Protein AF-A0A946KQJ8-F1 (afdb_monomer_lite)

Structure (mmCIF, N/CA/C/O backbone):
data_AF-A0A946KQJ8-F1
#
_entry.id   AF-A0A946KQJ8-F1
#
loop_
_atom_site.group_PDB
_atom_site.id
_atom_site.type_symbol
_atom_site.label_atom_id
_atom_site.label_alt_id
_atom_site.label_comp_id
_atom_site.label_asym_id
_atom_site.label_entity_id
_atom_site.label_seq_id
_atom_site.pdbx_PDB_ins_code
_atom_site.Cartn_x
_atom_site.Cartn_y
_atom_site.Cartn_z
_atom_site.occupancy
_atom_site.B_iso_or_equiv
_atom_site.auth_seq_id
_atom_site.auth_comp_id
_atom_site.auth_asym_id
_atom_site.auth_atom_id
_atom_site.pdbx_PDB_model_num
ATOM 1 N N . MET A 1 1 ? -19.520 12.754 -2.724 1.00 80.44 1 MET A N 1
ATOM 2 C CA . MET A 1 1 ? -18.641 12.971 -3.897 1.00 80.44 1 MET A CA 1
ATOM 3 C C . MET A 1 1 ? -17.824 11.707 -4.102 1.00 80.44 1 MET A C 1
ATOM 5 O O . MET A 1 1 ? -17.398 11.141 -3.106 1.00 80.44 1 MET A O 1
ATOM 9 N N . GLN A 1 2 ? -17.668 11.229 -5.338 1.00 93.31 2 GLN A N 1
ATOM 10 C CA . GLN A 1 2 ? -16.883 10.024 -5.636 1.00 93.31 2 GLN A CA 1
ATOM 11 C C . GLN A 1 2 ? -15.455 10.431 -6.008 1.00 93.31 2 GLN A C 1
ATOM 13 O O . GLN A 1 2 ? -15.279 11.316 -6.846 1.00 93.31 2 GLN A O 1
ATOM 18 N N . PHE A 1 3 ? -14.455 9.806 -5.387 1.00 95.69 3 PHE A N 1
ATOM 19 C CA . PHE A 1 3 ? -13.059 10.004 -5.767 1.00 95.69 3 PHE A CA 1
ATOM 20 C C . PHE A 1 3 ? -12.819 9.422 -7.167 1.00 95.69 3 PHE A C 1
ATOM 22 O O . PHE A 1 3 ? -13.296 8.329 -7.474 1.00 95.69 3 PHE A O 1
ATOM 29 N N . LYS A 1 4 ? -12.104 10.156 -8.024 1.00 96.12 4 LYS A N 1
ATOM 30 C CA . LYS A 1 4 ? -11.721 9.715 -9.369 1.00 96.12 4 LYS A CA 1
ATOM 31 C C . LYS A 1 4 ? -10.215 9.875 -9.523 1.00 96.12 4 LYS A C 1
ATOM 33 O O . L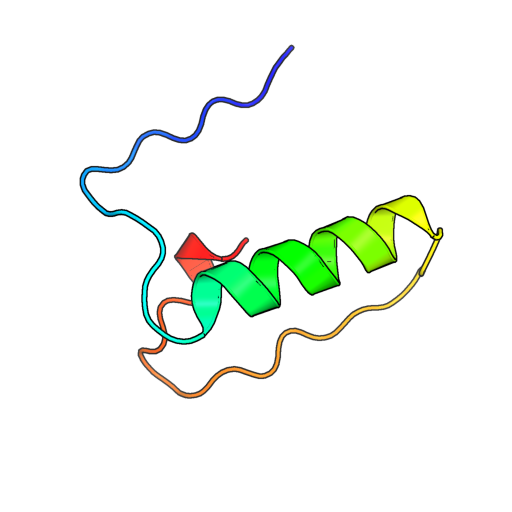YS A 1 4 ? -9.728 10.998 -9.619 1.00 96.12 4 LYS A O 1
ATOM 38 N N . LEU A 1 5 ? -9.499 8.756 -9.534 1.00 94.69 5 LEU A N 1
ATOM 39 C CA . LEU A 1 5 ? -8.063 8.737 -9.790 1.00 94.69 5 LEU A CA 1
ATOM 40 C C . LEU A 1 5 ? -7.800 9.023 -11.278 1.00 94.69 5 LEU A C 1
ATOM 42 O O . LEU A 1 5 ? -8.382 8.368 -12.141 1.00 94.69 5 LEU A O 1
ATOM 46 N N . GLN A 1 6 ? -6.918 9.979 -11.569 1.00 96.62 6 GLN A N 1
ATOM 47 C CA . GLN A 1 6 ? -6.434 10.285 -12.918 1.00 96.62 6 GLN A CA 1
ATOM 48 C C . GLN A 1 6 ? -4.940 9.953 -12.980 1.00 96.62 6 GLN A C 1
ATOM 50 O O . GLN A 1 6 ? -4.150 10.531 -12.238 1.00 96.62 6 GLN A O 1
ATOM 55 N N . SER A 1 7 ? -4.554 9.028 -13.855 1.00 94.81 7 SER A N 1
ATOM 56 C CA . SER A 1 7 ? -3.160 8.632 -14.065 1.00 94.81 7 SER A CA 1
ATOM 57 C C . SER A 1 7 ? -2.981 8.062 -15.468 1.00 94.81 7 SER A C 1
ATOM 59 O O . SER A 1 7 ? -3.892 7.424 -15.994 1.00 94.81 7 SER A O 1
ATOM 61 N N . GLU A 1 8 ? -1.809 8.276 -16.062 1.00 96.62 8 GLU A N 1
ATOM 62 C CA . GLU A 1 8 ? -1.389 7.605 -17.302 1.00 96.62 8 GLU A CA 1
ATOM 63 C C . GLU A 1 8 ? -0.867 6.182 -17.037 1.00 96.62 8 GLU A C 1
ATOM 65 O O . GLU A 1 8 ? -0.701 5.386 -17.959 1.00 96.62 8 GLU A O 1
ATOM 70 N N . PHE A 1 9 ? -0.619 5.849 -15.768 1.00 94.44 9 PHE A N 1
ATOM 71 C CA . PHE A 1 9 ? -0.072 4.571 -15.336 1.00 94.44 9 PHE A CA 1
ATOM 72 C C . PHE A 1 9 ? -1.157 3.682 -14.734 1.00 94.44 9 PHE A C 1
ATOM 74 O O . PHE A 1 9 ? -2.094 4.159 -14.094 1.00 94.44 9 PHE A O 1
ATOM 81 N N . SER A 1 10 ? -0.995 2.371 -14.904 1.00 96.06 10 SER A N 1
ATOM 82 C CA . SER A 1 10 ? -1.786 1.354 -14.206 1.00 96.06 10 SER A CA 1
ATOM 83 C C . SER A 1 10 ? -0.958 0.721 -13.086 1.00 96.06 10 SER A C 1
ATOM 85 O O . SER A 1 10 ? 0.270 0.687 -13.204 1.00 96.06 10 SER A O 1
ATOM 87 N N . PRO A 1 11 ? -1.584 0.212 -12.009 1.00 96.88 11 PRO A N 1
ATOM 88 C CA . PRO A 1 11 ? -0.855 -0.492 -10.961 1.00 96.88 11 PRO A CA 1
ATOM 89 C C . PRO A 1 11 ? -0.098 -1.691 -11.538 1.00 96.88 11 PRO A C 1
ATOM 91 O O . PRO A 1 11 ? -0.647 -2.460 -12.326 1.00 96.88 11 PRO A O 1
ATOM 94 N N . THR A 1 12 ? 1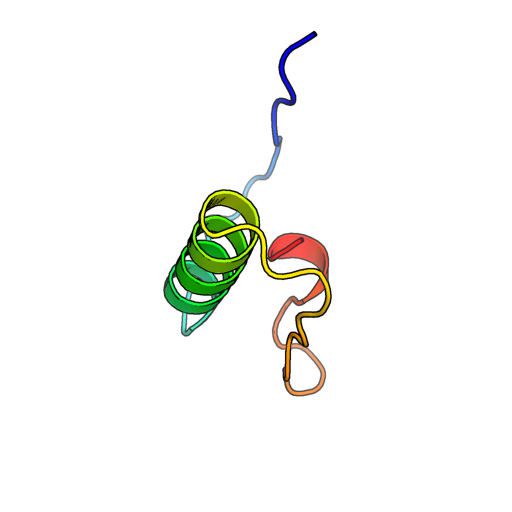.170 -1.842 -11.163 1.00 96.12 12 THR 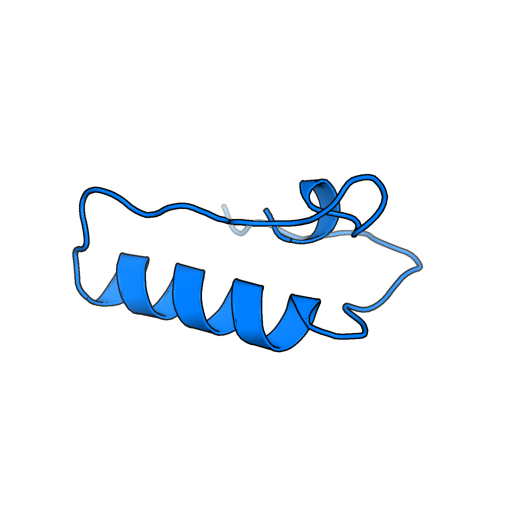A N 1
ATOM 95 C CA . THR A 1 12 ? 2.057 -2.906 -11.667 1.00 96.12 12 THR A CA 1
ATOM 96 C C . THR A 1 12 ? 2.864 -3.538 -10.535 1.00 96.12 12 THR A C 1
ATOM 98 O O . THR A 1 12 ? 2.909 -3.010 -9.422 1.00 96.12 12 THR A O 1
ATOM 101 N N . GLY A 1 13 ? 3.492 -4.687 -10.809 1.00 95.69 13 GLY A N 1
ATOM 102 C CA . GLY A 1 13 ? 4.229 -5.448 -9.796 1.00 95.69 13 GLY A CA 1
ATOM 103 C C . GLY A 1 13 ? 3.313 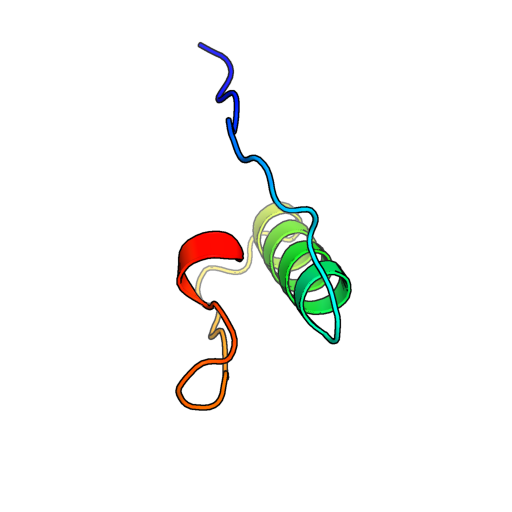-5.852 -8.641 1.00 95.69 13 GLY A C 1
ATOM 104 O O . GLY A 1 13 ? 2.216 -6.350 -8.881 1.00 95.69 13 GLY A O 1
ATOM 105 N N . ASP A 1 14 ? 3.737 -5.572 -7.409 1.00 97.12 14 ASP A N 1
ATOM 106 C CA . ASP A 1 14 ? 2.987 -5.919 -6.193 1.00 97.12 14 ASP A CA 1
ATOM 107 C C . ASP A 1 14 ? 1.915 -4.884 -5.807 1.00 97.12 14 ASP A C 1
ATOM 109 O O . ASP A 1 14 ? 1.137 -5.106 -4.879 1.00 97.12 14 ASP A O 1
ATOM 113 N N . GLN A 1 15 ? 1.836 -3.749 -6.516 1.00 97.94 15 GLN A N 1
ATOM 114 C CA . GLN A 1 15 ? 0.874 -2.688 -6.199 1.00 97.94 15 GLN A CA 1
ATOM 115 C C . GLN A 1 15 ? -0.590 -3.161 -6.226 1.00 97.94 15 GLN A C 1
ATOM 117 O O . GLN A 1 15 ? -1.304 -2.823 -5.286 1.00 97.94 15 GLN A O 1
ATOM 122 N N . PRO A 1 16 ? -1.076 -3.943 -7.219 1.00 98.00 16 PRO A N 1
ATOM 123 C CA . PRO A 1 16 ? -2.465 -4.406 -7.221 1.00 98.00 16 PRO A CA 1
ATOM 124 C C . PRO A 1 16 ? -2.823 -5.215 -5.968 1.00 98.00 16 PRO A C 1
ATOM 126 O O . PRO A 1 16 ? -3.903 -5.037 -5.406 1.00 98.00 16 PRO A O 1
ATOM 129 N N . THR A 1 17 ? -1.905 -6.071 -5.512 1.00 97.94 17 THR A N 1
ATOM 130 C CA . THR A 1 17 ? -2.083 -6.886 -4.305 1.00 97.94 17 THR A CA 1
ATOM 131 C C . THR A 1 17 ? -2.095 -6.010 -3.056 1.00 97.94 17 THR A C 1
ATOM 133 O O . THR A 1 17 ? -3.021 -6.114 -2.261 1.00 97.94 17 THR A O 1
ATOM 136 N N . ALA A 1 18 ? -1.145 -5.078 -2.929 1.00 98.19 18 ALA A N 1
ATOM 137 C CA . ALA A 1 18 ? -1.090 -4.155 -1.796 1.00 98.19 18 ALA A CA 1
ATOM 138 C C . ALA A 1 18 ? -2.349 -3.274 -1.692 1.00 98.19 18 ALA A C 1
ATOM 140 O O . ALA A 1 18 ? -2.885 -3.090 -0.602 1.00 98.19 18 ALA A O 1
ATOM 141 N N . ILE A 1 19 ? -2.858 -2.761 -2.821 1.00 98.25 19 ILE A N 1
ATOM 142 C CA . ILE A 1 19 ? -4.117 -1.997 -2.859 1.00 98.25 19 ILE A CA 1
ATOM 143 C C . ILE A 1 19 ? -5.272 -2.870 -2.362 1.00 98.25 19 ILE A C 1
ATOM 145 O O . ILE A 1 19 ? -6.063 -2.425 -1.533 1.00 98.25 19 ILE A O 1
ATOM 149 N N . LYS A 1 20 ? -5.366 -4.112 -2.852 1.00 98.38 20 LYS A N 1
ATOM 150 C CA . LYS A 1 20 ? -6.423 -5.047 -2.461 1.00 98.38 20 LYS A CA 1
ATOM 151 C C . LYS A 1 20 ? -6.406 -5.318 -0.954 1.00 98.38 20 LYS A C 1
ATOM 153 O O . LYS A 1 20 ? -7.437 -5.150 -0.315 1.00 98.38 20 LYS A O 1
ATOM 158 N N . GLU A 1 21 ? -5.253 -5.677 -0.396 1.00 98.31 21 GLU A N 1
ATOM 159 C CA . GLU A 1 21 ? -5.104 -5.982 1.034 1.00 98.31 21 GLU A CA 1
ATOM 160 C C . GLU A 1 21 ? -5.451 -4.776 1.917 1.00 98.31 21 GLU A C 1
ATOM 162 O O . GLU A 1 21 ? -6.164 -4.918 2.909 1.00 98.31 21 GLU A O 1
ATOM 167 N N . LEU A 1 22 ? -5.014 -3.571 1.527 1.00 98.19 22 LEU A N 1
ATOM 168 C CA . LEU A 1 22 ? -5.341 -2.343 2.255 1.00 98.19 22 LEU A CA 1
ATOM 169 C C . LEU A 1 22 ? -6.847 -2.043 2.234 1.00 98.19 22 LEU A C 1
ATOM 171 O O . LEU A 1 22 ? -7.415 -1.642 3.254 1.00 98.19 22 LEU A O 1
ATOM 175 N N . VAL A 1 23 ? -7.501 -2.242 1.085 1.00 98.00 23 VAL A N 1
ATOM 176 C CA . VAL A 1 23 ? -8.951 -2.051 0.933 1.00 98.00 23 VAL A CA 1
ATOM 177 C C . VAL A 1 23 ? -9.729 -3.078 1.752 1.00 98.00 23 VAL A C 1
ATOM 179 O O . VAL A 1 23 ? -10.673 -2.694 2.440 1.00 98.00 23 VAL A O 1
ATOM 182 N N . GLU A 1 24 ? -9.330 -4.349 1.719 1.00 98.44 24 GLU A N 1
ATOM 183 C CA . GLU A 1 24 ? -9.939 -5.412 2.528 1.00 98.44 24 GLU A CA 1
ATOM 184 C C . GLU A 1 24 ? -9.803 -5.099 4.022 1.00 98.44 24 GLU A C 1
ATOM 186 O O . GLU A 1 24 ? -10.802 -5.068 4.735 1.00 98.44 24 GLU A O 1
ATOM 191 N N . GLY A 1 25 ? -8.611 -4.708 4.485 1.00 98.25 25 GLY A N 1
ATOM 192 C CA . GLY A 1 25 ? -8.410 -4.315 5.878 1.00 98.25 25 GLY A CA 1
ATOM 193 C C . GLY A 1 25 ? -9.273 -3.122 6.309 1.00 98.25 25 GLY A C 1
ATOM 194 O O . GLY A 1 25 ? -9.728 -3.078 7.452 1.00 98.25 25 GLY A O 1
ATOM 195 N N . LEU A 1 26 ? -9.552 -2.165 5.411 1.00 97.62 26 LEU A N 1
ATOM 196 C CA . LEU A 1 26 ? -10.472 -1.057 5.700 1.00 97.62 26 LEU A CA 1
ATOM 197 C C . LEU A 1 26 ? -11.924 -1.539 5.809 1.00 97.62 26 LEU A C 1
ATOM 199 O O . LEU A 1 26 ? -12.659 -1.066 6.675 1.00 97.62 26 LEU A O 1
ATOM 203 N N . GLN A 1 27 ? -12.338 -2.465 4.942 1.00 97.75 27 GLN A N 1
ATOM 204 C CA . GLN A 1 27 ? -13.686 -3.040 4.948 1.00 97.75 27 GLN A CA 1
ATOM 205 C C . GLN A 1 27 ? -13.931 -3.919 6.181 1.00 97.75 27 GLN A C 1
ATOM 207 O O . GLN A 1 27 ? -15.025 -3.882 6.742 1.00 97.75 27 GLN A O 1
ATOM 212 N N . ASP A 1 28 ? -12.898 -4.617 6.651 1.00 97.88 28 ASP A N 1
ATOM 213 C CA . ASP A 1 28 ? -12.934 -5.474 7.840 1.00 97.88 28 ASP A CA 1
ATOM 214 C C . ASP A 1 28 ? -12.846 -4.688 9.164 1.00 97.88 28 ASP A C 1
ATOM 216 O O . ASP A 1 28 ? -12.911 -5.266 10.250 1.00 97.88 28 ASP A O 1
ATOM 220 N N . GLY A 1 29 ? -12.710 -3.357 9.103 1.00 97.69 29 GLY A N 1
ATOM 221 C CA . GLY A 1 29 ? -12.639 -2.494 10.284 1.00 97.69 29 GLY A CA 1
ATOM 222 C C . GLY A 1 29 ? -11.274 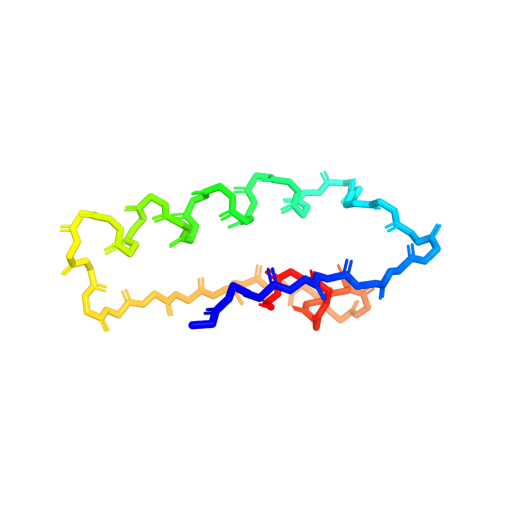-2.496 10.977 1.00 97.69 29 GLY A C 1
ATOM 223 O O . GLY A 1 29 ? -11.184 -2.193 12.169 1.00 97.69 29 GLY A O 1
ATOM 224 N N . SER A 1 30 ? -10.198 -2.826 10.257 1.00 97.12 30 SER A N 1
ATOM 225 C CA . SER A 1 30 ? -8.843 -2.733 10.794 1.00 97.12 30 SER A CA 1
ATOM 226 C C . SER A 1 30 ? -8.459 -1.274 11.042 1.00 97.12 30 SER A C 1
ATOM 228 O O . SER A 1 30 ? -8.313 -0.474 10.116 1.00 97.12 30 SER A O 1
ATOM 230 N N . ASN A 1 31 ? -8.256 -0.933 12.315 1.00 95.81 31 ASN A N 1
ATOM 231 C CA . ASN A 1 31 ? -7.896 0.423 12.736 1.00 95.81 31 ASN A CA 1
ATOM 232 C C . ASN A 1 31 ? -6.462 0.819 12.351 1.00 95.81 31 ASN A C 1
ATOM 234 O O . ASN A 1 31 ? -6.155 2.008 12.276 1.00 95.81 31 ASN A O 1
ATOM 238 N N . PHE A 1 32 ? -5.576 -0.159 12.142 1.00 98.00 32 PHE A N 1
ATOM 239 C CA . PHE A 1 32 ? -4.161 0.078 11.870 1.00 98.00 32 PHE A CA 1
ATOM 240 C C . PHE A 1 32 ? -3.670 -0.852 10.767 1.00 98.00 32 PHE A C 1
ATOM 242 O O . PHE A 1 32 ? -3.779 -2.071 10.871 1.00 98.00 32 PHE A O 1
ATOM 249 N N . GLN A 1 33 ? -3.085 -0.267 9.725 1.00 98.12 33 GLN A N 1
ATOM 250 C CA . GLN A 1 33 ? -2.496 -0.989 8.602 1.00 98.12 33 GLN A CA 1
ATOM 251 C C . GLN A 1 33 ? -1.148 -0.362 8.239 1.00 98.12 33 GLN A C 1
ATOM 253 O O . GLN A 1 33 ? -0.928 0.826 8.467 1.00 98.12 33 GLN A O 1
ATOM 258 N N . THR A 1 34 ? -0.220 -1.158 7.707 1.00 97.12 34 THR A N 1
ATOM 259 C CA . THR A 1 34 ? 1.124 -0.699 7.324 1.00 97.12 34 THR A CA 1
ATOM 260 C C . THR A 1 34 ? 1.446 -1.158 5.911 1.00 97.12 34 THR A C 1
ATOM 262 O O . THR A 1 34 ? 1.519 -2.353 5.650 1.00 97.12 34 THR A O 1
ATOM 265 N N . LEU A 1 35 ? 1.698 -0.207 5.011 1.00 97.56 35 LEU A N 1
ATOM 266 C CA . LEU A 1 35 ? 2.209 -0.485 3.671 1.00 97.56 35 LEU A CA 1
ATOM 267 C C . LEU A 1 35 ? 3.742 -0.563 3.708 1.00 97.56 35 LEU A C 1
ATOM 269 O O . LEU A 1 35 ? 4.429 0.463 3.672 1.00 97.56 35 LEU A O 1
ATOM 273 N N . LEU A 1 36 ? 4.291 -1.777 3.774 1.00 96.19 36 LEU A N 1
ATOM 274 C CA . LEU A 1 36 ? 5.735 -1.995 3.681 1.00 96.19 36 LEU A CA 1
ATOM 275 C C . LEU A 1 36 ? 6.164 -2.036 2.210 1.00 96.19 36 LEU A C 1
ATOM 277 O O . LEU A 1 36 ? 5.901 -3.000 1.502 1.00 96.19 36 LEU A O 1
ATOM 281 N N . GLY A 1 37 ? 6.858 -0.995 1.751 1.00 93.94 37 GLY A N 1
ATOM 282 C CA . GLY A 1 37 ? 7.376 -0.934 0.384 1.00 93.94 37 GLY A CA 1
ATOM 283 C C . GLY A 1 37 ? 8.792 -0.381 0.325 1.00 93.94 37 GLY A C 1
ATOM 284 O O . GLY A 1 37 ? 9.120 0.584 1.025 1.00 93.94 37 GLY A O 1
ATOM 285 N N . VAL A 1 38 ? 9.617 -0.945 -0.557 1.00 94.75 38 VAL A N 1
ATOM 286 C CA . VAL A 1 38 ? 10.992 -0.482 -0.806 1.00 94.75 38 VAL A CA 1
ATOM 287 C C . VAL A 1 38 ? 11.022 0.927 -1.419 1.00 94.75 38 VAL A C 1
ATOM 289 O O . VAL A 1 38 ? 10.005 1.473 -1.865 1.00 94.75 38 VAL A O 1
ATOM 292 N N . THR A 1 39 ? 12.185 1.577 -1.418 1.00 95.31 39 THR A N 1
ATOM 293 C CA . THR A 1 39 ? 12.363 2.876 -2.088 1.00 95.31 39 THR A CA 1
ATOM 294 C C . THR A 1 39 ? 12.105 2.731 -3.589 1.00 95.31 39 THR A C 1
ATOM 296 O O . THR A 1 39 ? 12.583 1.791 -4.211 1.00 95.31 39 THR A O 1
ATOM 299 N N . GLY A 1 40 ? 11.330 3.652 -4.171 1.00 93.50 40 GLY A N 1
ATOM 300 C CA . GLY A 1 40 ? 11.004 3.636 -5.603 1.00 93.50 40 GLY A CA 1
ATOM 301 C C . GLY A 1 40 ? 9.848 2.716 -6.016 1.00 93.50 40 GLY A C 1
ATOM 302 O O . GLY A 1 40 ? 9.474 2.733 -7.180 1.00 93.50 40 GLY A O 1
ATOM 303 N N . SER A 1 41 ? 9.209 1.982 -5.096 1.00 93.00 41 SER A N 1
ATOM 304 C CA . SER A 1 41 ? 8.107 1.057 -5.431 1.00 93.00 41 SER A CA 1
ATOM 305 C C . SER A 1 41 ? 6.779 1.728 -5.823 1.00 93.00 41 SER A C 1
ATOM 307 O O . SER A 1 41 ? 5.788 1.041 -6.061 1.00 93.00 41 SER A O 1
ATOM 309 N N . GLY A 1 42 ? 6.721 3.064 -5.849 1.00 95.38 42 GLY A N 1
ATOM 310 C CA . GLY A 1 42 ? 5.501 3.801 -6.184 1.00 95.38 42 GLY A CA 1
ATOM 311 C C . GLY A 1 42 ? 4.446 3.836 -5.073 1.00 95.38 42 GLY A C 1
ATOM 312 O O . GLY A 1 42 ? 3.265 3.900 -5.385 1.00 95.38 42 GLY A O 1
ATOM 313 N N . LYS A 1 43 ? 4.843 3.840 -3.786 1.00 96.19 43 LYS A N 1
ATOM 314 C CA . LYS A 1 43 ? 3.910 3.871 -2.632 1.00 96.19 43 LYS A CA 1
ATOM 315 C C . LYS A 1 43 ? 2.844 4.973 -2.710 1.00 96.19 43 LYS A C 1
ATOM 317 O O . LYS A 1 43 ? 1.728 4.757 -2.267 1.00 96.19 43 LYS A O 1
ATOM 322 N N . THR A 1 44 ? 3.169 6.131 -3.288 1.00 95.44 44 THR A N 1
ATOM 323 C CA . THR A 1 44 ? 2.205 7.223 -3.502 1.00 95.44 44 THR A CA 1
ATOM 324 C C . THR A 1 44 ? 1.086 6.849 -4.467 1.00 95.44 44 THR A C 1
ATOM 326 O O . THR A 1 44 ? -0.009 7.349 -4.317 1.00 95.44 44 THR A O 1
ATOM 329 N N . PHE A 1 45 ? 1.343 5.997 -5.459 1.00 95.62 45 PHE A N 1
ATOM 330 C CA . PHE A 1 45 ? 0.312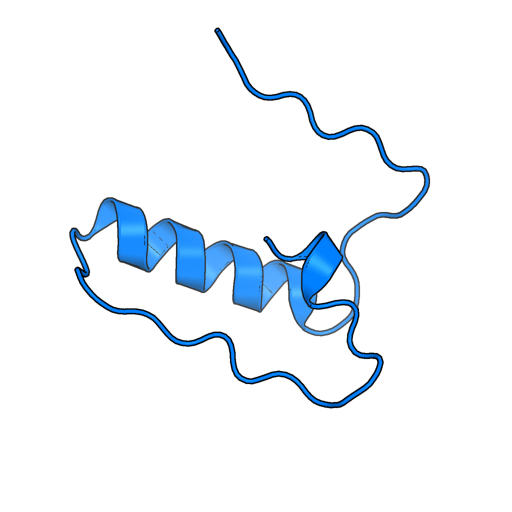 5.560 -6.401 1.00 95.62 45 PHE A CA 1
ATOM 331 C C . PHE A 1 45 ? -0.557 4.423 -5.833 1.00 95.62 45 PHE A C 1
ATOM 333 O O . PHE A 1 45 ? -1.649 4.167 -6.328 1.00 95.62 45 PHE A O 1
ATOM 340 N N . THR A 1 46 ? -0.069 3.740 -4.794 1.00 94.50 46 THR A N 1
ATOM 341 C CA . THR A 1 46 ? -0.798 2.701 -4.049 1.00 94.50 46 THR A CA 1
ATOM 342 C C . THR A 1 46 ? -1.841 3.277 -3.079 1.00 94.50 46 THR A C 1
ATOM 344 O O . THR A 1 46 ? -2.798 2.576 -2.766 1.00 94.50 46 THR A O 1
ATOM 347 N N . ILE A 1 47 ? -1.660 4.513 -2.597 1.00 92.88 47 ILE A N 1
ATOM 348 C CA . ILE A 1 47 ? -2.540 5.207 -1.633 1.00 92.88 47 ILE A CA 1
ATOM 349 C C . ILE A 1 47 ? -3.420 6.223 -2.359 1.00 92.88 47 ILE A C 1
ATOM 351 O O . ILE A 1 47 ? -4.636 6.254 -2.071 1.00 92.88 47 ILE A O 1
#

Radius of gyration: 11.71 Å; chains: 1; bounding box: 31×20×30 Å

Foldseek 3Di:
DDDDDDDPDDDDDCLVVLLVVVVVCVVVVPPDDDDDDDPPNPVVVSD

pLDDT: mean 96.08, std 2.81, range [80.44, 98.44]

Secondary structure (DSSP, 8-state):
-------SPPP-TTHHHHHHHHHHHHHTT-S-------TTS-HHHH-

Sequence (47 aa):
MQFKLQSEFSPTGDQPTAIKELVEGLQDGSNFQTLLGVTGSGKTFTI